Protein AF-A0A2D8FR76-F1 (afdb_monomer_lite)

Radius of gyration: 13.87 Å; chains: 1; bounding box: 42×32×39 Å

Secondary structure (DSSP, 8-state):
---------EEEEEPP--TTS-----TT---HHHHTTS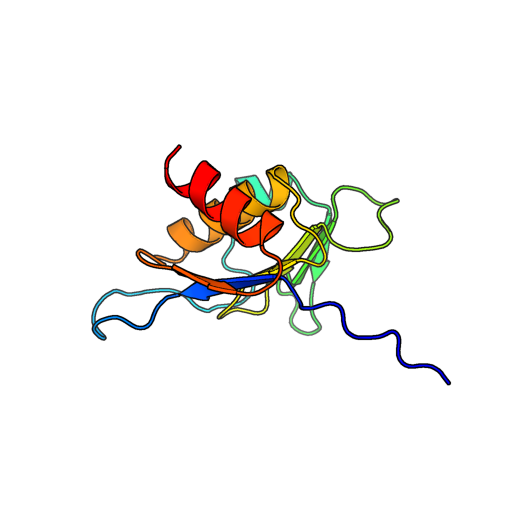EEEE-TTS-EEEEESSTT-SS-SEEE-SS-EEESS--HHHHHHHHHHHHHTT-SSEEEES-HHHHHHHHHHHH-

Foldseek 3Di:
DDPPDPAFWKKKFFDDDDPDDQFWLDAQLADPVQVVQFDFDADPVRHTFFGCNDPPDPHGQWTRPRRMITGNDLDLVSLLRRVRSCVSRVSPDMDIDHDPSNVVSNVVNVVD

pLDDT: mean 88.48, std 15.23, range [33.47, 97.62]

Sequence (112 aa):
MKTPDAAPSNRLGPASGPTGSRRSTAKGDVPEAVLDRYLVERDLRGRPERFFRDHRAAEPMFRDRGGSLVSSQAYPDAVVDMLKIARHRGWDRVRVSGDPAFRREVWIQAQA

Structure (mmCIF, N/CA/C/O backbone):
data_AF-A0A2D8FR76-F1
#
_entry.id   AF-A0A2D8FR76-F1
#
loop_
_atom_site.group_PDB
_atom_site.id
_atom_site.type_symbol
_atom_site.label_atom_id
_atom_site.label_alt_id
_atom_site.label_comp_id
_atom_site.label_asym_id
_atom_site.label_entity_id
_atom_site.label_seq_id
_atom_site.pdbx_PDB_ins_code
_atom_site.Cartn_x
_atom_site.Cartn_y
_atom_site.Cartn_z
_atom_site.occupancy
_atom_site.B_iso_or_equiv
_atom_site.auth_seq_id
_atom_site.auth_comp_id
_atom_site.auth_asym_id
_atom_site.auth_atom_id
_atom_site.pdbx_PDB_model_num
ATOM 1 N N . MET A 1 1 ? 32.062 -3.880 -6.466 1.00 37.78 1 MET A N 1
ATOM 2 C CA . MET A 1 1 ? 30.774 -4.147 -5.788 1.00 37.78 1 MET A CA 1
ATOM 3 C C . MET A 1 1 ? 30.109 -2.810 -5.491 1.00 37.78 1 MET A C 1
ATOM 5 O O . MET A 1 1 ? 30.510 -2.147 -4.547 1.00 37.78 1 MET A O 1
ATOM 9 N N . LYS A 1 2 ? 29.181 -2.352 -6.339 1.00 33.47 2 LYS A N 1
ATOM 10 C CA . LYS A 1 2 ? 28.326 -1.201 -6.021 1.00 33.47 2 LYS A CA 1
ATOM 11 C C . LYS A 1 2 ? 27.030 -1.762 -5.451 1.00 33.47 2 LYS A C 1
ATOM 13 O O . LYS A 1 2 ? 26.278 -2.393 -6.184 1.00 33.47 2 LYS A O 1
ATOM 18 N N . THR A 1 3 ? 26.798 -1.587 -4.157 1.00 36.47 3 THR A N 1
ATOM 19 C CA . THR A 1 3 ? 25.453 -1.693 -3.586 1.00 36.47 3 THR A CA 1
ATOM 20 C C . THR A 1 3 ? 24.608 -0.665 -4.339 1.00 36.47 3 THR A C 1
ATOM 22 O O . THR A 1 3 ? 25.006 0.503 -4.341 1.00 36.47 3 THR A O 1
ATOM 25 N N . PRO A 1 4 ? 23.543 -1.047 -5.067 1.00 44.31 4 PRO A N 1
ATOM 26 C CA . PRO A 1 4 ? 22.711 -0.046 -5.704 1.00 44.31 4 PRO A CA 1
ATOM 27 C C . PRO A 1 4 ? 22.132 0.821 -4.590 1.00 44.31 4 PRO A C 1
ATOM 29 O O . PRO A 1 4 ? 21.624 0.309 -3.590 1.00 44.31 4 PRO A O 1
ATOM 32 N N . ASP A 1 5 ? 22.339 2.121 -4.756 1.00 39.59 5 ASP A N 1
ATOM 33 C CA . ASP A 1 5 ? 21.823 3.196 -3.927 1.00 39.59 5 ASP A CA 1
ATOM 34 C C . ASP A 1 5 ? 20.382 2.863 -3.525 1.00 39.59 5 ASP A C 1
ATOM 36 O O . ASP A 1 5 ? 19.527 2.625 -4.383 1.00 39.59 5 ASP A O 1
ATOM 40 N N . ALA A 1 6 ? 20.143 2.699 -2.224 1.00 47.25 6 ALA A N 1
ATOM 41 C CA . ALA A 1 6 ? 18.844 2.298 -1.715 1.00 47.25 6 ALA A CA 1
ATOM 42 C C . ALA A 1 6 ? 17.894 3.478 -1.916 1.00 47.25 6 ALA A C 1
ATOM 44 O O . ALA A 1 6 ? 17.777 4.335 -1.040 1.00 47.25 6 ALA A O 1
ATOM 45 N N . ALA A 1 7 ? 17.244 3.524 -3.085 1.00 49.19 7 ALA A N 1
ATOM 46 C CA . ALA A 1 7 ? 16.185 4.473 -3.387 1.00 49.19 7 ALA A CA 1
ATOM 47 C C . ALA A 1 7 ? 15.268 4.587 -2.158 1.00 49.19 7 ALA A C 1
ATOM 49 O O . ALA A 1 7 ? 14.956 3.549 -1.548 1.00 49.19 7 ALA A O 1
ATOM 50 N N . PRO A 1 8 ? 14.879 5.810 -1.744 1.00 53.59 8 PRO A N 1
ATOM 51 C CA . PRO A 1 8 ? 14.092 6.011 -0.537 1.00 53.59 8 PRO A CA 1
ATOM 52 C C . PRO A 1 8 ? 12.851 5.133 -0.630 1.00 53.59 8 PRO A C 1
ATOM 54 O O . PRO A 1 8 ? 11.957 5.382 -1.432 1.00 53.59 8 PRO A O 1
ATOM 57 N N . SER A 1 9 ? 12.831 4.048 0.145 1.00 78.38 9 SER A N 1
ATOM 58 C CA . SER A 1 9 ? 11.777 3.052 0.013 1.00 78.38 9 SER A CA 1
ATOM 59 C C . SER A 1 9 ? 10.486 3.682 0.506 1.00 78.38 9 SER A C 1
ATOM 61 O O . SER A 1 9 ? 10.336 3.930 1.709 1.00 78.38 9 SER A O 1
ATOM 63 N N . ASN A 1 10 ? 9.575 3.949 -0.429 1.00 94.62 10 ASN A N 1
ATOM 64 C CA . ASN A 1 10 ? 8.236 4.431 -0.142 1.00 94.62 10 ASN A CA 1
ATOM 65 C C . ASN A 1 10 ? 7.621 3.509 0.895 1.00 94.62 10 ASN A C 1
ATOM 67 O O . ASN A 1 10 ? 7.646 2.292 0.728 1.00 94.62 10 ASN A O 1
ATOM 71 N N . ARG A 1 11 ? 7.132 4.070 1.996 1.00 96.00 11 ARG A N 1
ATOM 72 C CA . ARG A 1 11 ? 6.674 3.298 3.147 1.00 96.00 11 ARG A CA 1
ATOM 73 C C . ARG A 1 11 ? 5.346 3.829 3.643 1.00 96.00 11 ARG A C 1
ATOM 75 O O . ARG A 1 11 ? 5.196 5.027 3.874 1.00 96.00 11 ARG A O 1
ATOM 82 N N . LEU A 1 12 ? 4.435 2.898 3.882 1.00 95.56 12 LEU A N 1
ATOM 83 C CA . LEU A 1 12 ? 3.157 3.102 4.540 1.00 95.56 12 LEU A CA 1
ATOM 84 C C . LEU A 1 12 ? 3.100 2.187 5.765 1.00 95.56 12 LEU A C 1
ATOM 86 O O . LEU A 1 12 ? 3.373 0.994 5.670 1.00 95.56 12 LEU A O 1
ATOM 90 N N . GLY A 1 13 ? 2.786 2.731 6.932 1.00 94.81 13 GLY A N 1
ATOM 91 C CA . GLY A 1 13 ? 2.648 1.957 8.167 1.00 94.81 13 GLY A CA 1
ATOM 92 C C . GLY A 1 13 ? 1.579 2.556 9.071 1.00 94.81 13 GLY A C 1
ATOM 93 O O . GLY A 1 13 ? 1.125 3.668 8.803 1.00 94.81 13 GLY A O 1
ATOM 94 N N . PRO A 1 14 ? 1.180 1.873 10.150 1.00 93.81 14 PRO A N 1
ATOM 95 C CA . PRO A 1 14 ? 0.234 2.434 11.097 1.00 93.81 14 PRO A CA 1
ATOM 96 C C . PRO A 1 14 ? 0.856 3.657 11.780 1.00 93.81 14 PRO A C 1
ATOM 98 O O . PRO A 1 14 ? 2.024 3.644 12.177 1.00 93.81 14 PRO A O 1
ATOM 101 N N . ALA A 1 15 ? 0.082 4.726 11.933 1.00 89.38 15 ALA A N 1
ATOM 102 C CA . ALA A 1 15 ? 0.492 5.863 12.743 1.00 89.38 15 ALA A CA 1
ATOM 103 C C . ALA A 1 15 ? 0.519 5.470 14.230 1.00 89.38 15 ALA A C 1
ATOM 105 O O . ALA A 1 15 ? -0.203 4.572 14.677 1.00 89.38 15 ALA A O 1
ATOM 106 N N . SER A 1 16 ? 1.342 6.151 15.024 1.00 78.00 16 SER A N 1
ATOM 107 C CA . SER A 1 16 ? 1.244 6.058 16.480 1.00 78.00 16 SER A CA 1
ATOM 108 C C . SER A 1 16 ? -0.123 6.596 16.915 1.00 78.00 16 SER A C 1
ATOM 110 O O . SER A 1 16 ? -0.521 7.687 16.514 1.00 78.00 16 SER A O 1
ATOM 112 N N . GLY A 1 17 ? -0.856 5.812 17.699 1.00 65.94 17 GLY A N 1
ATOM 113 C CA . GLY A 1 17 ? -2.194 6.135 18.189 1.00 65.94 17 GLY A CA 1
ATOM 114 C C . GLY A 1 17 ? -2.442 5.435 19.524 1.00 65.94 17 GLY A C 1
ATOM 115 O O . GLY A 1 17 ? -1.613 4.608 19.920 1.00 65.94 17 GLY A O 1
ATOM 116 N N . PRO A 1 18 ? -3.534 5.772 20.230 1.00 56.41 18 PRO A N 1
ATOM 117 C CA . PRO A 1 18 ? -3.815 5.205 21.540 1.00 56.41 18 PRO A CA 1
ATOM 118 C C . PRO A 1 18 ? -3.864 3.675 21.455 1.00 56.41 18 PRO A C 1
ATOM 120 O O . PRO A 1 18 ? -4.516 3.095 20.587 1.00 56.41 18 PRO A O 1
ATOM 123 N N . THR A 1 19 ? -3.117 3.029 22.344 1.00 54.50 19 THR A N 1
ATOM 124 C CA . THR A 1 19 ? -3.083 1.582 22.575 1.00 54.50 19 THR A CA 1
ATOM 125 C C . THR A 1 19 ? -4.475 1.099 22.979 1.00 54.50 19 THR A C 1
ATOM 127 O O . THR A 1 19 ? -4.810 1.112 24.157 1.00 54.50 19 THR A O 1
ATOM 130 N N . GLY A 1 20 ? -5.315 0.733 22.009 1.00 56.16 20 GLY A N 1
ATOM 131 C CA . GLY A 1 20 ? -6.683 0.290 22.295 1.00 56.16 20 GLY A CA 1
ATOM 132 C C . GLY A 1 20 ? -7.393 -0.429 21.148 1.00 56.16 20 GLY A C 1
ATOM 133 O O . GLY A 1 20 ? -8.119 -1.384 21.402 1.00 56.16 20 GLY A O 1
ATOM 134 N N . SER A 1 21 ? -7.160 -0.049 19.887 1.00 61.91 21 SER A N 1
ATOM 135 C CA . SER A 1 21 ? -7.735 -0.759 18.737 1.00 61.91 21 SER A CA 1
ATOM 136 C C . SER A 1 21 ? -6.861 -1.946 18.308 1.00 61.91 21 SER A C 1
ATOM 138 O O . SER A 1 21 ? -5.635 -1.844 18.192 1.00 61.91 21 SER A O 1
ATOM 140 N N . ARG A 1 22 ? -7.500 -3.105 18.089 1.00 72.75 22 ARG A N 1
ATOM 141 C CA . ARG A 1 22 ? -6.870 -4.365 17.663 1.00 72.75 22 ARG A CA 1
ATOM 142 C C . ARG A 1 22 ? -6.387 -4.247 16.214 1.00 72.75 22 ARG A C 1
ATOM 144 O O . ARG A 1 22 ? -7.030 -4.742 15.299 1.00 72.75 22 ARG A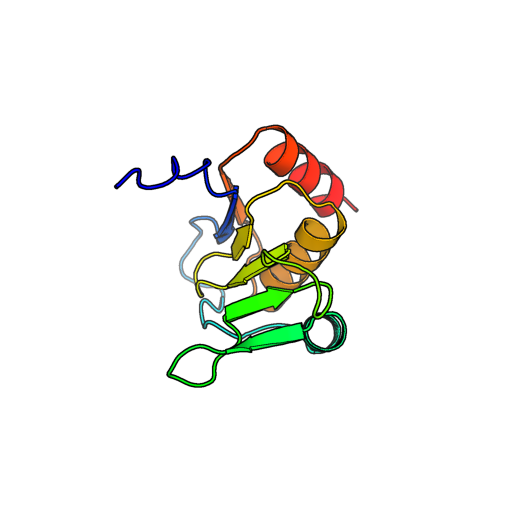 O 1
ATOM 151 N N . ARG A 1 23 ? -5.263 -3.565 16.007 1.00 86.81 23 ARG A N 1
ATOM 152 C CA . ARG A 1 23 ? -4.607 -3.455 14.701 1.00 86.81 23 ARG A CA 1
ATOM 153 C C . ARG A 1 23 ? -3.635 -4.606 14.480 1.00 86.81 23 ARG A C 1
ATOM 155 O O . ARG A 1 23 ? -2.855 -4.946 15.370 1.00 86.81 23 ARG A O 1
ATOM 162 N N . SER A 1 24 ? -3.646 -5.174 13.286 1.00 92.12 24 SER A N 1
ATOM 163 C CA . SER A 1 24 ? -2.724 -6.236 12.904 1.00 92.12 24 SER A CA 1
ATOM 164 C C . SER A 1 24 ? -1.440 -5.662 12.315 1.00 92.12 24 SER A C 1
ATOM 166 O O . SER A 1 24 ? -1.453 -4.750 11.493 1.00 92.12 24 SER A O 1
ATOM 168 N N . THR A 1 25 ? -0.298 -6.197 12.725 1.00 91.94 25 THR A N 1
ATOM 169 C CA . THR A 1 25 ? 1.004 -5.966 12.076 1.00 91.94 25 THR A CA 1
ATOM 170 C C . THR A 1 25 ? 1.594 -7.276 11.560 1.00 91.94 25 THR A C 1
ATOM 172 O O . THR A 1 25 ? 2.784 -7.351 11.241 1.00 91.94 25 THR A O 1
ATOM 175 N N . ALA A 1 26 ? 0.764 -8.321 11.485 1.00 92.81 26 ALA A N 1
ATOM 176 C CA . ALA A 1 26 ? 1.168 -9.622 11.000 1.00 92.81 26 ALA A CA 1
ATOM 177 C C . ALA A 1 26 ? 1.442 -9.548 9.497 1.00 92.81 26 ALA A C 1
ATOM 179 O O . ALA A 1 26 ? 0.625 -9.096 8.698 1.00 92.81 26 ALA A O 1
ATOM 180 N N . LYS A 1 27 ? 2.629 -10.006 9.112 1.00 92.88 27 LYS A N 1
ATOM 181 C CA . LYS A 1 27 ? 2.988 -10.144 7.706 1.00 92.88 27 LYS A CA 1
ATOM 182 C C . LYS A 1 27 ? 2.115 -11.212 7.052 1.00 92.88 27 LYS A C 1
ATOM 184 O O . LYS A 1 27 ? 1.969 -12.301 7.604 1.00 92.88 27 LYS A O 1
ATOM 189 N N . GLY A 1 28 ? 1.600 -10.909 5.870 1.00 93.31 28 GLY A N 1
ATOM 190 C CA . GLY A 1 28 ? 0.686 -11.760 5.125 1.00 93.31 28 GLY A CA 1
ATOM 191 C C . GLY A 1 28 ? -0.785 -11.581 5.480 1.00 93.31 28 GLY A C 1
ATOM 192 O O . GLY A 1 28 ? -1.611 -12.225 4.847 1.00 93.31 28 GLY A O 1
ATOM 193 N N . ASP A 1 29 ? -1.118 -10.710 6.437 1.00 95.94 29 ASP A N 1
ATOM 194 C CA . ASP A 1 29 ? -2.505 -10.368 6.760 1.00 95.94 29 ASP A CA 1
ATOM 195 C C . ASP A 1 29 ? -3.056 -9.399 5.706 1.00 95.94 29 ASP A C 1
ATOM 197 O O . ASP A 1 29 ? -2.866 -8.181 5.792 1.00 95.94 29 ASP A O 1
ATOM 201 N N . VAL A 1 30 ? -3.558 -9.956 4.610 1.00 96.00 30 VAL A N 1
ATOM 202 C CA . VAL A 1 30 ? -3.863 -9.259 3.357 1.00 96.00 30 VAL A CA 1
ATOM 203 C C . VAL A 1 30 ? -5.231 -9.736 2.862 1.00 96.00 30 VAL A C 1
ATOM 205 O O . VAL A 1 30 ? -5.473 -10.942 2.886 1.00 96.00 30 VAL A O 1
ATOM 208 N N . PRO A 1 31 ? -6.113 -8.837 2.379 1.00 96.69 31 PRO A N 1
ATOM 209 C CA . PRO A 1 31 ? -7.393 -9.237 1.799 1.00 96.69 31 PRO A CA 1
ATOM 210 C C . PRO A 1 31 ? -7.227 -10.210 0.629 1.00 96.69 31 PRO A C 1
ATOM 212 O O . PRO A 1 31 ? -6.351 -10.014 -0.214 1.00 96.69 31 PRO A O 1
ATOM 215 N N . GLU A 1 32 ? -8.131 -11.183 0.513 1.00 95.81 32 GLU A N 1
ATOM 216 C CA . GLU A 1 32 ? -8.143 -12.162 -0.587 1.00 95.81 32 GLU A CA 1
ATOM 217 C C . GLU A 1 32 ? -8.177 -11.485 -1.964 1.00 95.81 32 GLU A C 1
ATOM 219 O O . GLU A 1 32 ? -7.339 -11.768 -2.811 1.00 95.81 32 GLU A O 1
ATOM 224 N N . ALA A 1 33 ? -9.003 -10.446 -2.124 1.00 95.31 33 ALA A N 1
ATOM 225 C CA . ALA A 1 33 ? -9.071 -9.663 -3.360 1.00 95.31 33 ALA A CA 1
ATOM 226 C C . ALA A 1 33 ? -7.738 -9.005 -3.771 1.00 95.31 33 ALA A C 1
ATOM 228 O O . ALA A 1 33 ? -7.560 -8.665 -4.937 1.00 95.31 33 ALA A O 1
ATOM 229 N N . VAL A 1 34 ? -6.813 -8.773 -2.830 1.00 96.62 34 VAL A N 1
ATOM 230 C CA . VAL A 1 34 ? -5.451 -8.331 -3.160 1.00 96.62 34 VAL A CA 1
ATOM 231 C C . VAL A 1 34 ? -4.599 -9.537 -3.545 1.00 96.62 34 VAL A C 1
ATOM 233 O O . VAL A 1 34 ? -3.892 -9.469 -4.541 1.00 96.62 34 VAL A O 1
ATOM 236 N N . LEU A 1 35 ? -4.679 -10.652 -2.816 1.00 96.00 35 LEU A N 1
ATOM 237 C CA . LEU A 1 35 ? -3.936 -11.874 -3.153 1.00 96.00 35 LEU A CA 1
ATOM 238 C C . LEU A 1 35 ? -4.244 -12.369 -4.573 1.00 96.00 35 LEU A C 1
ATOM 240 O O . LEU A 1 35 ? -3.312 -12.696 -5.300 1.00 96.00 35 LEU A O 1
ATOM 244 N N . ASP A 1 36 ? -5.506 -12.324 -4.996 1.00 96.19 36 ASP A N 1
ATOM 245 C CA . ASP A 1 36 ? -5.938 -12.778 -6.325 1.00 96.19 36 ASP A CA 1
ATOM 246 C C . ASP A 1 36 ? -5.395 -11.919 -7.479 1.00 96.19 36 ASP A C 1
ATOM 248 O O . ASP A 1 36 ? -5.327 -12.364 -8.625 1.00 96.19 36 ASP A O 1
ATOM 252 N N . ARG A 1 37 ? -5.006 -10.669 -7.197 1.00 96.00 37 ARG A N 1
ATOM 253 C CA . ARG A 1 37 ? -4.511 -9.710 -8.201 1.00 96.00 37 ARG A CA 1
ATOM 254 C C . ARG A 1 37 ? -3.015 -9.820 -8.464 1.00 96.00 37 ARG A C 1
ATOM 256 O O . ARG A 1 37 ? -2.542 -9.264 -9.454 1.00 96.00 37 ARG A O 1
ATOM 263 N N . TYR A 1 38 ? -2.268 -10.462 -7.571 1.00 97.00 38 TYR A N 1
ATOM 264 C CA . TYR A 1 38 ? -0.811 -10.451 -7.596 1.00 97.00 38 TYR A CA 1
ATOM 265 C C . TYR A 1 38 ? -0.239 -11.858 -7.680 1.00 97.00 38 TYR A C 1
ATOM 267 O O . TYR A 1 38 ? -0.707 -12.798 -7.045 1.00 97.00 38 TYR A O 1
ATOM 275 N N . LEU A 1 39 ? 0.882 -11.974 -8.383 1.00 97.06 39 LEU A N 1
ATOM 276 C CA . LEU A 1 39 ? 1.794 -13.082 -8.167 1.00 97.06 39 LEU A CA 1
ATOM 277 C C . LEU A 1 39 ? 2.553 -12.823 -6.857 1.00 97.06 39 LEU A C 1
ATOM 279 O O . LEU A 1 39 ? 3.265 -11.826 -6.721 1.00 97.06 39 LEU A O 1
ATOM 283 N N . VAL A 1 40 ? 2.360 -13.698 -5.869 1.00 96.88 40 VAL A N 1
ATOM 284 C CA . VAL A 1 40 ? 2.870 -13.504 -4.505 1.00 96.88 40 VAL A CA 1
ATOM 285 C C . VAL A 1 40 ? 4.059 -14.418 -4.232 1.00 96.88 40 VAL A C 1
ATOM 287 O O . VAL A 1 40 ? 3.903 -15.634 -4.113 1.00 96.88 40 VAL A O 1
ATOM 290 N N . GLU A 1 41 ? 5.238 -13.833 -4.020 1.00 95.69 41 GLU A N 1
ATOM 291 C CA . GLU A 1 41 ? 6.352 -14.560 -3.405 1.00 95.69 41 GLU A CA 1
ATOM 292 C C . GLU A 1 41 ? 6.206 -14.555 -1.882 1.00 95.69 41 GLU A C 1
ATOM 294 O O . GLU A 1 41 ? 5.886 -13.538 -1.249 1.00 95.69 41 GLU A O 1
ATOM 299 N N . ARG A 1 42 ? 6.473 -15.716 -1.285 1.00 95.88 42 ARG A N 1
ATOM 300 C CA . ARG A 1 42 ? 6.367 -15.956 0.153 1.00 95.88 42 ARG A CA 1
ATOM 301 C C . ARG A 1 42 ? 7.747 -15.952 0.804 1.00 95.88 42 ARG A C 1
ATOM 303 O O . ARG A 1 42 ? 8.746 -16.278 0.173 1.00 95.88 42 ARG A O 1
ATOM 310 N N . ASP A 1 43 ? 7.802 -15.580 2.079 1.00 92.81 43 ASP A N 1
ATOM 311 C CA . ASP A 1 43 ? 9.031 -15.680 2.865 1.00 92.81 43 ASP A CA 1
ATOM 312 C C . ASP A 1 43 ? 9.333 -17.115 3.316 1.00 92.81 43 ASP A C 1
ATOM 314 O O . ASP A 1 43 ? 8.556 -18.038 3.083 1.00 92.81 43 ASP A O 1
ATOM 318 N N . LEU A 1 44 ? 10.453 -17.299 4.022 1.00 92.38 44 LEU A N 1
ATOM 319 C CA . LEU A 1 44 ? 10.884 -18.604 4.544 1.00 92.38 44 LEU A CA 1
ATOM 320 C C . LEU A 1 44 ? 9.877 -19.257 5.509 1.00 92.38 44 LEU A C 1
ATOM 322 O O . LEU A 1 44 ? 10.002 -20.436 5.818 1.00 92.38 44 LEU A O 1
ATOM 326 N N . ARG A 1 45 ? 8.897 -18.500 6.015 1.00 93.38 45 ARG A N 1
ATOM 327 C CA . ARG A 1 45 ? 7.819 -18.992 6.885 1.00 93.38 45 ARG A CA 1
ATOM 328 C C . ARG A 1 45 ? 6.505 -19.174 6.117 1.00 93.38 45 ARG A C 1
ATOM 330 O O . ARG A 1 45 ? 5.464 -19.354 6.738 1.00 93.38 45 ARG A O 1
ATOM 337 N N . GLY A 1 46 ? 6.536 -19.087 4.787 1.00 93.62 46 GLY A N 1
ATOM 338 C CA . GLY A 1 46 ? 5.376 -19.252 3.916 1.00 93.62 46 GLY A CA 1
ATOM 339 C C . GLY A 1 46 ? 4.428 -18.052 3.881 1.00 93.62 46 GLY A C 1
ATOM 340 O O . GLY A 1 46 ? 3.340 -18.161 3.312 1.00 93.62 46 GLY A O 1
ATOM 341 N N . ARG A 1 47 ? 4.796 -16.900 4.454 1.00 94.75 47 ARG A N 1
ATOM 342 C CA .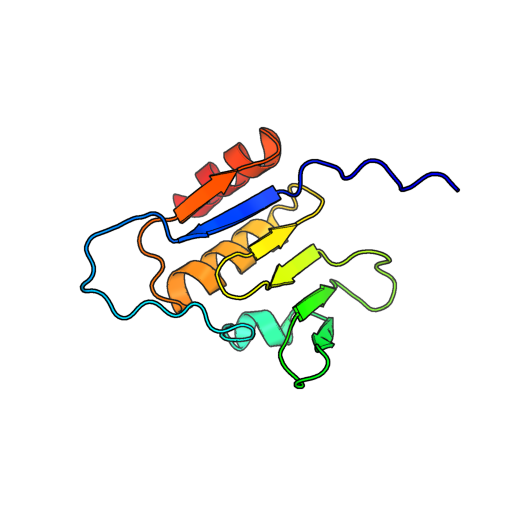 ARG A 1 47 ? 3.915 -15.720 4.503 1.00 94.75 47 ARG A CA 1
ATOM 343 C C . ARG A 1 47 ? 4.095 -14.858 3.253 1.00 94.75 47 ARG A C 1
ATOM 345 O O . ARG A 1 47 ? 5.248 -14.625 2.885 1.00 94.75 47 ARG A O 1
ATOM 352 N N . PRO A 1 48 ? 3.013 -14.338 2.643 1.00 94.62 48 PRO A N 1
ATOM 353 C CA . PRO A 1 48 ? 3.097 -13.344 1.573 1.00 94.62 48 PRO A CA 1
ATOM 354 C C . PRO A 1 48 ? 4.087 -12.222 1.910 1.00 94.62 48 PRO A C 1
ATOM 356 O O . PRO A 1 48 ? 4.010 -11.618 2.980 1.00 94.62 48 PRO A O 1
ATOM 359 N N . GLU A 1 49 ? 5.050 -11.967 1.025 1.00 94.44 49 GLU A N 1
ATOM 360 C CA . GLU A 1 49 ? 6.040 -10.903 1.210 1.00 94.44 49 GLU A CA 1
ATOM 361 C C . GLU A 1 49 ? 6.078 -9.935 0.041 1.00 94.44 49 GLU A C 1
ATOM 363 O O . GLU A 1 49 ? 6.156 -8.733 0.274 1.00 94.44 49 GLU A O 1
ATOM 368 N N . ARG A 1 50 ? 6.100 -10.424 -1.196 1.00 96.06 50 ARG A N 1
ATOM 369 C CA . ARG A 1 50 ? 6.386 -9.593 -2.370 1.00 96.06 50 ARG A CA 1
ATOM 370 C C . ARG A 1 50 ? 5.288 -9.803 -3.395 1.00 96.06 50 ARG A C 1
ATOM 372 O O . ARG A 1 50 ? 4.975 -10.942 -3.725 1.00 96.06 50 ARG A O 1
ATOM 379 N N . PHE A 1 51 ? 4.720 -8.702 -3.865 1.00 96.75 51 PHE A N 1
ATOM 380 C CA . PHE A 1 51 ? 3.528 -8.691 -4.702 1.00 96.75 51 PHE A CA 1
ATOM 381 C C . PHE A 1 51 ? 3.913 -8.185 -6.088 1.00 96.75 51 PHE A C 1
ATOM 383 O O . PHE A 1 51 ? 4.248 -7.012 -6.256 1.00 96.75 51 PHE A O 1
ATOM 390 N N . PHE A 1 52 ? 3.913 -9.078 -7.072 1.00 96.44 52 PHE A N 1
ATOM 391 C CA . PHE A 1 52 ? 4.300 -8.800 -8.453 1.00 96.44 52 PHE A CA 1
ATOM 392 C C . PHE A 1 52 ? 3.066 -8.731 -9.339 1.00 96.44 52 PHE A C 1
ATOM 394 O O . PHE A 1 52 ? 2.138 -9.524 -9.185 1.00 96.44 52 PHE A O 1
ATOM 401 N N . ARG A 1 53 ? 3.055 -7.781 -10.277 1.00 93.44 53 ARG A N 1
ATOM 402 C CA . ARG A 1 53 ? 1.946 -7.632 -11.228 1.00 93.44 53 ARG A CA 1
ATOM 403 C C . ARG A 1 53 ? 1.778 -8.878 -12.099 1.00 93.44 53 ARG A C 1
ATOM 405 O O . ARG A 1 53 ? 0.660 -9.286 -12.381 1.00 93.44 53 ARG A O 1
ATOM 412 N N . ASP A 1 54 ? 2.894 -9.456 -12.524 1.00 93.06 54 ASP A N 1
ATOM 413 C CA . ASP A 1 54 ? 2.958 -10.645 -13.363 1.00 93.06 54 ASP A CA 1
ATOM 414 C C . ASP A 1 54 ? 4.340 -11.314 -13.230 1.00 93.06 54 ASP A C 1
ATOM 416 O O . ASP A 1 54 ? 5.205 -10.850 -12.487 1.00 93.06 54 ASP A O 1
ATOM 420 N N . HIS A 1 55 ? 4.546 -12.410 -13.961 1.00 89.88 55 HIS A N 1
ATOM 421 C CA . HIS A 1 55 ? 5.785 -13.196 -13.962 1.00 89.88 55 HIS A CA 1
ATOM 422 C C . HIS A 1 55 ? 6.978 -12.518 -14.664 1.00 89.88 55 HIS A C 1
ATOM 424 O O . HIS A 1 55 ? 8.089 -13.039 -14.601 1.00 89.88 55 HIS A O 1
ATOM 430 N N . ARG A 1 56 ? 6.763 -11.412 -15.388 1.00 90.44 56 ARG A N 1
ATOM 431 C CA . ARG A 1 56 ? 7.808 -10.676 -16.122 1.00 90.44 56 ARG A CA 1
ATOM 432 C C . ARG A 1 56 ? 8.342 -9.491 -15.325 1.00 90.44 56 ARG A C 1
ATOM 434 O O . ARG A 1 56 ? 9.408 -8.973 -15.651 1.00 90.44 56 ARG A O 1
ATOM 441 N N . ALA A 1 57 ? 7.608 -9.048 -14.307 1.00 89.38 57 ALA A N 1
ATOM 442 C CA . ALA A 1 57 ? 8.017 -7.959 -13.437 1.00 89.38 57 ALA A CA 1
ATOM 443 C C . ALA A 1 57 ? 9.304 -8.319 -12.672 1.00 89.38 57 ALA A C 1
ATOM 445 O O . ALA A 1 57 ? 9.321 -9.227 -11.845 1.00 89.38 57 ALA A O 1
ATOM 446 N N . ALA A 1 58 ? 10.383 -7.572 -12.925 1.00 88.00 58 ALA A N 1
ATOM 447 C CA . ALA A 1 58 ? 11.666 -7.762 -12.243 1.00 88.00 58 ALA A CA 1
ATOM 448 C C . ALA A 1 58 ? 11.636 -7.305 -10.774 1.00 88.00 58 ALA A C 1
ATOM 450 O O . ALA A 1 58 ? 12.391 -7.806 -9.941 1.00 88.00 58 ALA A O 1
ATOM 451 N N . GLU A 1 59 ? 10.758 -6.354 -10.448 1.00 90.62 59 GLU A N 1
ATOM 452 C CA . GLU A 1 59 ? 10.568 -5.844 -9.095 1.00 90.62 59 GLU A CA 1
ATOM 453 C C . GLU A 1 59 ? 9.108 -5.978 -8.653 1.00 90.62 59 GLU A C 1
ATOM 455 O O . GLU A 1 59 ? 8.193 -5.842 -9.472 1.00 90.62 59 GLU A O 1
ATOM 460 N N . PRO A 1 60 ? 8.861 -6.207 -7.353 1.00 94.81 60 PRO A N 1
ATOM 461 C CA . PRO A 1 60 ? 7.507 -6.231 -6.836 1.00 94.81 60 PRO A CA 1
ATOM 462 C C . PRO A 1 60 ? 6.916 -4.821 -6.810 1.00 94.81 60 PRO A C 1
ATOM 464 O O . PRO A 1 60 ? 7.591 -3.849 -6.471 1.00 94.81 60 PRO A O 1
ATOM 467 N N . MET A 1 61 ? 5.614 -4.735 -7.069 1.00 95.06 61 MET A N 1
ATOM 468 C CA . MET A 1 61 ? 4.827 -3.505 -6.967 1.00 95.06 61 MET A CA 1
ATOM 469 C C . MET A 1 61 ? 4.853 -2.957 -5.536 1.00 95.06 61 MET A C 1
ATOM 471 O O . MET A 1 61 ? 4.965 -1.751 -5.327 1.00 95.06 61 MET A O 1
ATOM 475 N N . PHE A 1 62 ? 4.796 -3.848 -4.544 1.00 96.50 62 PHE A N 1
ATOM 476 C CA . PHE A 1 62 ? 5.072 -3.541 -3.145 1.00 96.50 62 PHE A CA 1
ATOM 477 C C . PHE A 1 62 ? 5.484 -4.805 -2.378 1.00 96.50 62 PHE A C 1
ATOM 479 O O . PHE A 1 62 ? 5.350 -5.937 -2.851 1.00 96.50 62 PHE A O 1
ATOM 486 N N . ARG A 1 63 ? 6.009 -4.615 -1.168 1.00 96.88 63 ARG A N 1
ATOM 487 C CA . ARG A 1 63 ? 6.356 -5.679 -0.230 1.00 96.88 63 ARG A CA 1
ATOM 488 C C . ARG A 1 63 ? 5.689 -5.447 1.111 1.00 96.88 63 ARG A C 1
ATOM 490 O O . ARG A 1 63 ? 5.637 -4.321 1.604 1.00 96.88 63 ARG A O 1
ATOM 497 N N . ASP A 1 64 ? 5.275 -6.532 1.736 1.00 96.69 64 ASP A N 1
ATOM 498 C CA . ASP A 1 64 ? 4.766 -6.541 3.092 1.00 96.69 64 ASP A CA 1
ATOM 499 C C . ASP A 1 64 ? 5.868 -6.920 4.088 1.00 96.69 64 ASP A C 1
ATOM 501 O O . ASP A 1 64 ? 6.445 -8.009 4.054 1.00 96.69 64 ASP A O 1
ATOM 505 N N . ARG A 1 65 ? 6.170 -5.996 5.000 1.00 95.19 65 ARG A N 1
ATOM 506 C CA . ARG A 1 65 ? 7.119 -6.182 6.105 1.00 95.19 65 ARG A CA 1
ATOM 507 C C . ARG A 1 65 ? 6.397 -6.361 7.449 1.00 95.19 65 ARG A C 1
ATOM 509 O O . ARG A 1 65 ? 7.024 -6.236 8.498 1.00 95.19 65 ARG A O 1
ATOM 516 N N . GLY A 1 66 ? 5.092 -6.632 7.433 1.00 93.44 66 GLY A N 1
ATOM 517 C CA . GLY A 1 66 ? 4.229 -6.741 8.607 1.00 93.44 66 GLY A CA 1
ATOM 518 C C . GLY A 1 66 ? 3.774 -5.369 9.097 1.00 93.44 66 GLY A C 1
ATOM 519 O O . GLY A 1 66 ? 2.748 -4.850 8.671 1.00 93.44 66 GLY A O 1
ATOM 520 N N . GLY A 1 67 ? 4.565 -4.726 9.957 1.00 93.50 67 GLY A N 1
ATOM 521 C CA . GLY A 1 67 ? 4.259 -3.384 10.476 1.00 93.50 67 GLY A CA 1
ATOM 522 C C . GLY A 1 67 ? 4.418 -2.247 9.459 1.00 93.50 67 GLY A C 1
ATOM 523 O O . GLY A 1 67 ? 4.283 -1.082 9.817 1.00 93.50 67 GLY A O 1
ATOM 524 N N . SER A 1 68 ? 4.762 -2.559 8.209 1.00 95.31 68 SER A N 1
ATOM 525 C CA . SER A 1 68 ? 4.822 -1.584 7.123 1.00 95.31 68 SER A CA 1
ATOM 526 C C . SER A 1 68 ? 4.705 -2.262 5.764 1.00 95.31 68 SER A C 1
ATOM 528 O O . SER A 1 68 ? 5.131 -3.403 5.587 1.00 95.31 68 SER A O 1
ATOM 530 N N . LEU A 1 69 ? 4.167 -1.519 4.809 1.00 96.94 69 LEU A N 1
ATOM 531 C CA . LEU A 1 69 ? 4.125 -1.840 3.394 1.00 96.94 69 LEU A CA 1
ATOM 532 C C . LEU A 1 69 ? 5.112 -0.920 2.682 1.00 96.94 69 LEU A C 1
ATOM 534 O O . LEU A 1 69 ? 5.150 0.281 2.967 1.00 96.94 69 LEU A O 1
ATOM 538 N N . VAL A 1 70 ? 5.931 -1.475 1.793 1.00 96.50 70 VAL A N 1
ATOM 539 C CA . VAL A 1 70 ? 6.979 -0.724 1.093 1.00 96.50 70 VAL A CA 1
ATOM 540 C C . VAL A 1 70 ? 6.889 -0.885 -0.416 1.00 96.50 70 VAL A C 1
ATOM 542 O O . VAL A 1 70 ? 6.618 -1.979 -0.888 1.00 96.50 70 VAL A O 1
ATOM 545 N N . SER A 1 71 ? 7.165 0.168 -1.177 1.00 95.06 71 SER A N 1
ATOM 546 C CA . SER A 1 71 ? 7.240 0.123 -2.643 1.00 95.06 71 SER A CA 1
ATOM 547 C C . SER A 1 71 ? 8.503 0.832 -3.138 1.00 95.06 71 SER A C 1
ATOM 549 O O . SER A 1 71 ? 9.037 1.702 -2.446 1.00 95.06 71 SER A O 1
ATOM 551 N N . SER A 1 72 ? 9.005 0.447 -4.313 1.00 91.88 72 SER A N 1
ATOM 552 C CA . SER A 1 72 ? 10.109 1.151 -4.977 1.00 91.88 72 SER A CA 1
ATOM 553 C C . SER A 1 72 ? 9.636 2.382 -5.755 1.00 91.88 72 SER A C 1
ATOM 555 O O . SER A 1 72 ? 10.417 3.309 -5.941 1.00 91.88 72 SER A O 1
ATOM 557 N N . GLN A 1 73 ? 8.364 2.434 -6.168 1.00 91.56 73 GLN A N 1
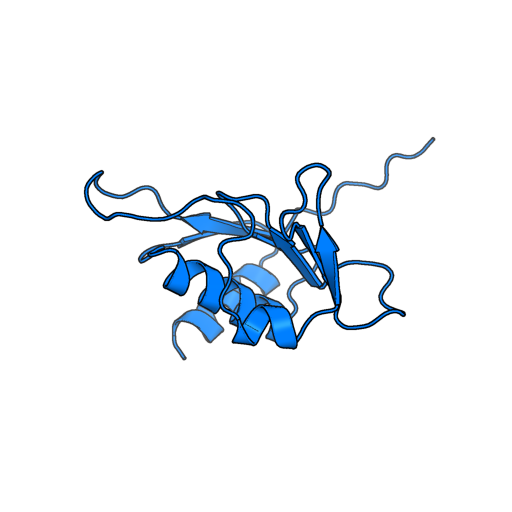ATOM 558 C CA . GLN A 1 73 ? 7.809 3.536 -6.961 1.00 91.56 73 GLN A CA 1
ATOM 559 C C . GLN A 1 73 ? 6.445 3.996 -6.430 1.00 91.56 73 GLN A C 1
ATOM 561 O O . GLN A 1 73 ? 5.901 3.446 -5.474 1.00 91.56 73 GLN A O 1
ATOM 566 N N . ALA A 1 74 ? 5.906 5.057 -7.024 1.00 91.75 74 ALA A N 1
ATOM 567 C CA . ALA A 1 74 ? 4.609 5.632 -6.682 1.00 91.75 74 ALA A CA 1
ATOM 568 C C . ALA A 1 74 ? 3.475 5.053 -7.547 1.00 91.75 74 ALA A C 1
ATOM 570 O O . ALA A 1 74 ? 2.689 5.807 -8.109 1.00 91.75 74 ALA A O 1
ATOM 571 N N . TYR A 1 75 ? 3.415 3.727 -7.711 1.00 91.62 75 TYR A N 1
ATOM 572 C CA . TYR A 1 75 ? 2.400 3.099 -8.561 1.00 91.62 75 TYR A CA 1
ATOM 573 C C . TYR A 1 75 ? 0.987 3.320 -7.983 1.00 91.62 75 TYR A C 1
ATOM 575 O O . TYR A 1 75 ? 0.731 2.828 -6.879 1.00 91.62 75 TYR A O 1
ATOM 583 N N . PRO A 1 76 ? 0.054 3.969 -8.709 1.00 94.31 76 PRO A N 1
ATOM 584 C CA . PRO A 1 76 ? -1.299 4.230 -8.208 1.00 94.31 76 PRO A CA 1
ATOM 585 C C . PRO A 1 76 ? -2.037 2.959 -7.774 1.00 94.31 76 PRO A C 1
ATOM 587 O O . PRO A 1 76 ? -2.536 2.880 -6.654 1.00 94.31 76 PRO A O 1
ATOM 590 N N . ASP A 1 77 ? -2.000 1.909 -8.601 1.00 94.69 77 ASP A N 1
ATOM 591 C CA . ASP A 1 77 ? -2.648 0.627 -8.290 1.00 94.69 77 ASP A CA 1
ATOM 592 C C . ASP A 1 77 ? -2.076 -0.020 -7.018 1.00 94.69 77 ASP A C 1
ATOM 594 O O . ASP A 1 77 ? -2.822 -0.526 -6.179 1.00 94.69 77 ASP A O 1
ATOM 598 N N . ALA A 1 78 ? -0.749 0.038 -6.833 1.00 95.19 78 ALA A N 1
ATOM 599 C CA . ALA A 1 78 ? -0.117 -0.485 -5.622 1.00 95.19 78 ALA A CA 1
ATOM 600 C C . ALA A 1 78 ? -0.512 0.329 -4.392 1.00 95.19 78 ALA A C 1
ATOM 602 O O . ALA A 1 78 ? -0.750 -0.250 -3.339 1.00 95.19 78 ALA A O 1
ATOM 603 N N . VAL A 1 79 ? -0.596 1.656 -4.508 1.00 96.81 79 VAL A N 1
ATOM 604 C CA . VAL A 1 79 ? -1.022 2.533 -3.411 1.00 96.81 79 VAL A CA 1
ATOM 605 C C . VAL A 1 79 ? -2.447 2.200 -2.972 1.00 96.81 79 VAL A C 1
ATOM 607 O O . VAL A 1 79 ? -2.694 2.068 -1.771 1.00 96.81 79 VAL A O 1
ATOM 610 N N . VAL A 1 80 ? -3.363 1.998 -3.922 1.00 97.25 80 VAL A N 1
ATOM 611 C CA . VAL A 1 80 ? -4.742 1.576 -3.641 1.00 97.25 80 VAL A CA 1
ATOM 612 C C . VAL A 1 80 ? -4.759 0.251 -2.878 1.00 97.25 80 VAL A C 1
ATOM 614 O O . VAL A 1 80 ? -5.405 0.143 -1.833 1.00 97.25 80 VAL A O 1
ATOM 617 N N . ASP A 1 81 ? -4.019 -0.751 -3.351 1.00 97.62 81 ASP A N 1
ATOM 618 C CA . ASP A 1 81 ? -4.003 -2.073 -2.723 1.00 97.62 81 ASP A CA 1
ATOM 619 C C . ASP A 1 81 ? -3.264 -2.064 -1.363 1.00 97.62 81 ASP A C 1
ATOM 621 O O . ASP A 1 81 ? -3.713 -2.701 -0.406 1.00 97.62 81 ASP A O 1
ATOM 625 N N . MET A 1 82 ? -2.224 -1.238 -1.195 1.00 97.50 82 MET A N 1
ATOM 626 C CA . MET A 1 82 ? -1.577 -0.984 0.100 1.00 97.50 82 MET A CA 1
ATOM 627 C C . MET A 1 82 ? -2.538 -0.339 1.110 1.00 97.50 82 MET A C 1
ATOM 629 O O . MET A 1 82 ? -2.542 -0.715 2.284 1.00 97.50 82 MET A O 1
ATOM 633 N N . LEU A 1 83 ? -3.381 0.604 0.678 1.00 97.12 83 LEU A N 1
ATOM 634 C CA . LEU A 1 83 ? -4.404 1.221 1.529 1.00 97.12 83 LEU A CA 1
ATOM 635 C C . LEU A 1 83 ? -5.518 0.235 1.905 1.00 97.12 83 LEU A C 1
ATOM 637 O O . LEU A 1 83 ? -5.995 0.268 3.041 1.00 97.12 83 LEU A O 1
ATOM 641 N N . LYS A 1 84 ? -5.904 -0.680 1.006 1.00 96.94 84 LYS A N 1
ATOM 642 C CA . LYS A 1 84 ? -6.839 -1.773 1.335 1.00 96.94 84 LYS A CA 1
ATOM 643 C C . LYS A 1 84 ? -6.269 -2.691 2.413 1.00 96.94 84 LYS A C 1
ATOM 645 O O . LYS A 1 84 ? -6.978 -3.008 3.363 1.00 96.94 84 LYS A O 1
ATOM 650 N N . ILE A 1 85 ? -4.991 -3.066 2.308 1.00 97.56 85 ILE A N 1
ATOM 651 C CA . ILE A 1 85 ? -4.308 -3.855 3.345 1.00 97.56 85 ILE A CA 1
ATOM 652 C C . ILE A 1 85 ? -4.282 -3.092 4.671 1.00 97.56 85 ILE A C 1
ATOM 654 O O . ILE A 1 85 ? -4.611 -3.657 5.710 1.00 97.56 85 ILE A O 1
ATOM 658 N N . ALA A 1 86 ? -3.929 -1.806 4.648 1.00 96.38 86 ALA A N 1
ATOM 659 C CA . ALA A 1 86 ? -3.894 -0.979 5.850 1.00 96.38 86 ALA A CA 1
ATOM 660 C C . ALA A 1 86 ? -5.265 -0.934 6.550 1.00 96.38 86 ALA A C 1
ATOM 662 O O . ALA A 1 86 ? -5.351 -1.189 7.750 1.00 96.38 86 ALA A O 1
ATOM 663 N N . ARG A 1 87 ? -6.345 -0.698 5.794 1.00 94.81 87 ARG A N 1
ATOM 664 C CA . ARG A 1 87 ? -7.726 -0.710 6.305 1.00 94.81 87 ARG A CA 1
ATOM 665 C C . ARG A 1 87 ? -8.119 -2.083 6.857 1.00 94.81 87 ARG A C 1
ATOM 667 O O . ARG A 1 87 ? -8.631 -2.159 7.967 1.00 94.81 87 ARG A O 1
ATOM 674 N N . HIS A 1 88 ? -7.813 -3.161 6.135 1.00 95.69 88 HIS A N 1
ATOM 675 C CA . HIS A 1 88 ? -8.056 -4.537 6.585 1.00 95.69 88 HIS A CA 1
ATOM 676 C C . HIS A 1 88 ? -7.356 -4.857 7.912 1.00 95.69 88 HIS A C 1
ATOM 678 O O . HIS A 1 88 ? -7.941 -5.481 8.791 1.00 95.69 88 HIS A O 1
ATOM 684 N N . ARG A 1 89 ? -6.133 -4.346 8.098 1.00 95.44 89 ARG A N 1
ATOM 685 C CA . ARG A 1 89 ? -5.353 -4.481 9.336 1.00 95.44 89 ARG A CA 1
ATOM 686 C C . ARG A 1 89 ? -5.802 -3.556 10.469 1.00 95.44 89 ARG A C 1
ATOM 688 O O . ARG A 1 89 ? -5.158 -3.550 11.519 1.00 95.44 89 ARG A O 1
ATOM 695 N N . GLY A 1 90 ? -6.840 -2.743 10.277 1.00 93.75 90 GLY A N 1
ATOM 696 C CA . GLY A 1 90 ? -7.282 -1.754 11.263 1.00 93.75 90 GLY A CA 1
ATOM 697 C C . GLY A 1 90 ? -6.286 -0.605 11.458 1.00 93.75 90 GLY A C 1
ATOM 698 O O . GLY A 1 90 ? -6.117 -0.100 12.568 1.00 93.75 90 GLY A O 1
ATOM 699 N N . TRP A 1 91 ? -5.544 -0.215 10.416 1.00 93.75 91 TRP A N 1
ATOM 700 C CA . TRP A 1 91 ? -4.679 0.970 10.448 1.00 93.75 91 TRP A CA 1
ATOM 701 C C . TRP A 1 91 ? -5.503 2.220 10.124 1.00 93.75 91 TRP A C 1
ATOM 703 O O . TRP A 1 91 ? -5.390 2.782 9.037 1.00 93.75 91 TRP A O 1
ATOM 713 N N . ASP A 1 92 ? -6.315 2.670 11.083 1.00 88.06 92 ASP A N 1
ATOM 714 C CA . ASP A 1 92 ? -7.223 3.822 10.912 1.00 88.06 92 ASP A CA 1
ATOM 715 C C . ASP A 1 92 ? -6.489 5.122 10.556 1.00 88.06 92 ASP A C 1
ATOM 717 O O . ASP A 1 92 ? -7.010 6.008 9.882 1.00 88.06 92 ASP A O 1
ATOM 721 N N . ARG A 1 93 ? -5.248 5.244 11.031 1.00 90.44 93 ARG A N 1
ATOM 722 C CA . ARG A 1 93 ? -4.323 6.317 10.675 1.00 90.44 93 ARG A CA 1
ATOM 723 C C . ARG A 1 93 ? -3.032 5.694 10.189 1.00 90.44 93 ARG A C 1
ATOM 725 O O . ARG A 1 93 ? -2.503 4.783 10.830 1.00 90.44 93 ARG A O 1
ATOM 732 N N . VAL A 1 94 ? -2.489 6.231 9.103 1.00 93.38 94 VAL A N 1
ATOM 733 C CA . VAL A 1 94 ? -1.242 5.753 8.504 1.00 93.38 94 VAL A CA 1
ATOM 734 C C . VAL A 1 94 ? -0.177 6.842 8.504 1.00 93.38 94 VAL A C 1
ATOM 736 O O . VAL A 1 94 ? -0.461 8.022 8.310 1.00 93.38 94 VAL A O 1
ATOM 739 N N . ARG A 1 95 ? 1.073 6.441 8.727 1.00 94.50 95 ARG A N 1
ATOM 740 C CA . ARG A 1 95 ? 2.257 7.261 8.481 1.00 94.50 95 ARG A CA 1
ATOM 741 C C . ARG A 1 95 ? 2.813 6.899 7.111 1.00 94.50 95 ARG A C 1
ATOM 743 O O . ARG A 1 95 ? 3.045 5.724 6.829 1.00 94.50 95 ARG A O 1
ATOM 750 N N . VAL A 1 96 ? 3.070 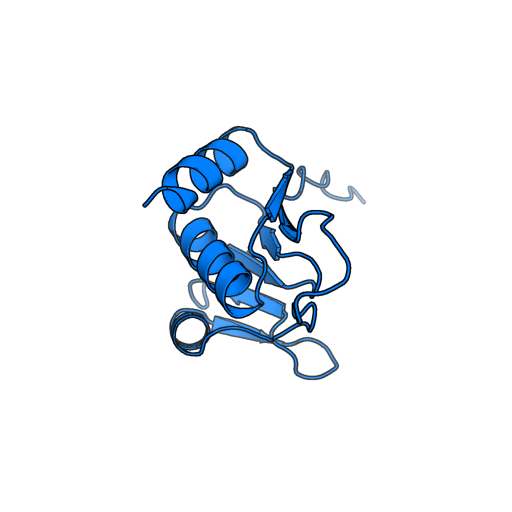7.921 6.304 1.00 95.94 96 VAL A N 1
ATOM 751 C CA . VAL A 1 96 ? 3.584 7.788 4.940 1.00 95.94 96 VAL A CA 1
ATOM 752 C C . VAL A 1 96 ? 4.929 8.500 4.850 1.00 95.94 96 VAL A C 1
ATOM 754 O O . VAL A 1 96 ? 5.066 9.639 5.296 1.00 95.94 96 VAL A O 1
ATOM 757 N N . SER A 1 97 ? 5.937 7.838 4.294 1.00 94.44 97 SER A N 1
ATOM 758 C CA . SER A 1 97 ? 7.275 8.404 4.093 1.00 94.44 97 SER A CA 1
ATOM 759 C C . SER A 1 97 ? 7.877 7.932 2.776 1.00 94.44 97 SER A C 1
ATOM 761 O O . SER A 1 97 ? 7.514 6.865 2.289 1.00 94.44 97 SER A O 1
ATOM 763 N N . GLY A 1 98 ? 8.824 8.698 2.239 1.00 92.38 98 GLY A N 1
ATOM 764 C CA . GLY A 1 98 ? 9.464 8.424 0.955 1.00 92.38 98 GLY A CA 1
ATOM 765 C C . GLY A 1 98 ? 9.2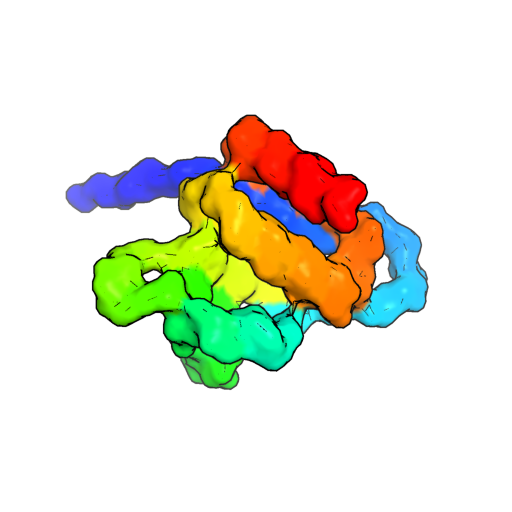08 9.549 -0.039 1.00 92.38 98 GLY A C 1
ATOM 766 O O . GLY A 1 98 ? 9.073 10.715 0.350 1.00 92.38 98 GLY A O 1
ATOM 767 N N . ASP A 1 99 ? 9.142 9.179 -1.309 1.00 92.56 99 ASP A N 1
ATOM 768 C CA . ASP A 1 99 ? 9.054 10.098 -2.433 1.00 92.56 99 ASP A CA 1
ATOM 769 C C . ASP A 1 99 ? 7.812 11.023 -2.353 1.00 92.56 99 ASP A C 1
ATOM 771 O O . ASP A 1 99 ? 6.733 10.593 -1.918 1.00 92.56 99 ASP A O 1
ATOM 775 N N . PRO A 1 100 ? 7.920 12.314 -2.734 1.00 94.38 100 PRO A N 1
ATOM 776 C CA . PRO A 1 100 ? 6.777 13.226 -2.781 1.00 94.38 100 PRO A CA 1
ATOM 777 C C . PRO A 1 100 ? 5.616 12.743 -3.661 1.00 94.38 100 PRO A C 1
ATOM 779 O O . PRO A 1 100 ? 4.465 12.936 -3.271 1.00 94.38 100 PRO A O 1
ATOM 782 N N . ALA A 1 101 ? 5.885 12.101 -4.802 1.00 94.25 101 ALA A N 1
ATOM 783 C CA . ALA A 1 101 ? 4.855 11.558 -5.683 1.00 94.25 101 ALA A CA 1
ATOM 784 C C . ALA A 1 101 ? 4.088 10.424 -4.998 1.00 94.25 101 ALA A C 1
ATOM 786 O O . ALA A 1 101 ? 2.862 10.413 -5.033 1.00 94.25 101 ALA A O 1
ATOM 787 N N . PHE A 1 102 ? 4.781 9.535 -4.279 1.00 95.75 102 PHE A N 1
ATOM 788 C CA . PHE A 1 102 ? 4.125 8.482 -3.500 1.00 95.75 102 PHE A CA 1
ATOM 789 C C . PHE A 1 102 ? 3.249 9.060 -2.388 1.00 95.75 102 PHE A C 1
ATOM 791 O O . PHE A 1 102 ? 2.103 8.653 -2.225 1.00 95.75 102 PHE A O 1
ATOM 798 N N . ARG A 1 103 ? 3.754 10.049 -1.638 1.00 95.81 103 ARG A N 1
ATOM 799 C CA . ARG A 1 103 ? 2.961 10.721 -0.596 1.00 95.81 103 ARG A CA 1
ATOM 800 C C . ARG A 1 103 ? 1.722 11.407 -1.171 1.00 95.81 103 ARG A C 1
ATOM 802 O O . ARG A 1 103 ? 0.659 11.323 -0.561 1.00 95.81 103 ARG A O 1
ATOM 809 N N . ARG A 1 104 ? 1.856 12.061 -2.329 1.00 96.31 104 ARG A N 1
ATOM 810 C CA . ARG A 1 104 ? 0.737 12.679 -3.048 1.00 96.31 104 ARG A CA 1
ATOM 811 C C . ARG A 1 104 ? -0.289 11.634 -3.472 1.00 96.31 104 ARG A C 1
ATOM 813 O O . ARG A 1 104 ? -1.471 11.838 -3.228 1.00 96.31 104 ARG A O 1
ATOM 820 N N . GLU A 1 105 ? 0.158 10.528 -4.056 1.00 96.62 105 GLU A N 1
ATOM 821 C CA . GLU A 1 105 ? -0.727 9.456 -4.509 1.00 96.62 105 GLU A CA 1
ATOM 822 C C . GLU A 1 105 ? -1.492 8.841 -3.336 1.00 96.62 105 GLU A C 1
ATOM 824 O O . GLU A 1 105 ? -2.711 8.719 -3.384 1.00 96.62 105 GLU A O 1
ATOM 829 N N . VAL A 1 106 ? -0.808 8.553 -2.223 1.00 96.69 106 VAL A N 1
ATOM 830 C CA . VAL A 1 106 ? -1.465 8.061 -1.004 1.00 96.69 106 VAL A CA 1
ATOM 831 C C . VAL A 1 106 ? -2.509 9.054 -0.500 1.00 96.69 106 VAL A C 1
ATOM 833 O O . VAL A 1 106 ? -3.585 8.631 -0.090 1.00 96.69 106 VAL A O 1
ATOM 836 N N . TRP A 1 107 ? -2.226 10.359 -0.537 1.00 95.00 107 TRP A N 1
ATOM 837 C CA . TRP A 1 107 ? -3.199 11.375 -0.135 1.00 95.00 107 TRP A CA 1
ATOM 838 C C . TRP A 1 107 ? -4.435 11.379 -1.043 1.00 95.00 107 TRP A C 1
ATOM 840 O O . TRP A 1 107 ? -5.545 11.373 -0.527 1.00 95.00 107 TRP A O 1
ATOM 850 N N . ILE A 1 108 ? -4.260 11.312 -2.367 1.00 95.62 108 ILE A N 1
ATOM 851 C CA . ILE A 1 108 ? -5.374 11.258 -3.328 1.00 95.62 108 ILE A CA 1
ATOM 852 C C . ILE A 1 108 ? -6.229 10.005 -3.089 1.00 95.62 108 ILE A C 1
ATOM 854 O O . ILE A 1 108 ? -7.438 10.106 -2.898 1.00 95.62 108 ILE A O 1
ATOM 858 N N . GLN A 1 109 ? -5.601 8.828 -3.029 1.00 94.88 109 GLN A N 1
ATOM 859 C CA . GLN A 1 109 ? -6.306 7.545 -2.915 1.00 94.88 109 GLN A CA 1
ATOM 860 C C . GLN A 1 109 ? -6.905 7.295 -1.524 1.00 94.88 109 GLN A C 1
ATOM 862 O O . GLN A 1 109 ? -7.830 6.500 -1.376 1.00 94.88 109 GLN A O 1
ATOM 867 N N . ALA A 1 110 ? -6.397 7.948 -0.476 1.00 91.38 110 ALA A N 1
ATOM 868 C CA . ALA A 1 110 ? -6.975 7.848 0.863 1.00 91.38 110 ALA A CA 1
ATOM 869 C C . ALA A 1 110 ? -8.269 8.665 1.023 1.00 91.38 110 ALA A C 1
ATOM 871 O O . ALA A 1 110 ? -8.977 8.460 2.009 1.00 91.38 110 ALA A O 1
ATOM 872 N N . GLN A 1 111 ? -8.548 9.606 0.115 1.00 89.31 111 GLN A N 1
ATOM 873 C CA . GLN A 1 111 ? -9.759 10.440 0.116 1.00 89.31 111 GLN A CA 1
ATOM 874 C C . GLN A 1 111 ? -10.854 9.935 -0.834 1.00 89.31 111 GLN A C 1
ATOM 876 O O . GLN A 1 111 ? -11.984 10.409 -0.734 1.00 89.31 111 GLN A O 1
ATOM 881 N N . ALA A 1 112 ? -10.516 9.009 -1.734 1.00 77.88 112 ALA A N 1
ATOM 882 C CA . ALA A 1 112 ? -11.461 8.291 -2.585 1.00 77.88 112 ALA A CA 1
ATOM 883 C C . ALA A 1 112 ? -12.149 7.153 -1.811 1.00 77.88 112 ALA A C 1
ATOM 885 O O . ALA A 1 112 ? -13.347 6.928 -2.085 1.00 77.88 112 ALA A O 1
#